Protein AF-A0A8T6RYK8-F1 (afdb_monomer)

Mean predicted aligned error: 10.18 Å

Structure (mmCIF, N/CA/C/O backbone):
data_AF-A0A8T6RYK8-F1
#
_entry.id   AF-A0A8T6RYK8-F1
#
loop_
_atom_site.group_PDB
_atom_site.id
_atom_site.type_symbol
_atom_site.label_atom_id
_atom_site.label_alt_id
_atom_site.label_comp_id
_atom_site.label_asym_id
_atom_site.label_entity_id
_atom_site.label_seq_id
_atom_site.pdbx_PDB_ins_code
_atom_site.Cartn_x
_atom_site.Cartn_y
_atom_site.Cartn_z
_atom_site.occupancy
_atom_site.B_iso_or_equiv
_atom_site.auth_seq_id
_atom_site.auth_comp_id
_atom_site.auth_asym_id
_atom_site.auth_atom_id
_atom_site.pdbx_PDB_model_num
ATOM 1 N N . MET A 1 1 ? 9.261 -7.914 28.902 1.00 42.09 1 MET A N 1
ATOM 2 C CA . MET A 1 1 ? 8.776 -8.141 27.523 1.00 42.09 1 MET A CA 1
ATOM 3 C C . MET A 1 1 ? 7.656 -7.145 27.292 1.00 42.09 1 MET A C 1
ATOM 5 O O . MET A 1 1 ? 6.701 -7.188 28.050 1.00 42.09 1 MET A O 1
ATOM 9 N N . ALA A 1 2 ? 7.814 -6.196 26.368 1.00 48.88 2 ALA A N 1
ATOM 10 C CA . ALA A 1 2 ? 6.761 -5.222 26.077 1.00 48.88 2 ALA A CA 1
ATOM 11 C C . ALA A 1 2 ? 5.551 -5.937 25.449 1.00 48.88 2 ALA A C 1
ATOM 13 O O . ALA A 1 2 ? 5.736 -6.840 24.626 1.00 48.88 2 ALA A O 1
ATOM 14 N N . GLU A 1 3 ? 4.333 -5.576 25.854 1.00 54.28 3 GLU A N 1
ATOM 15 C CA . GLU A 1 3 ? 3.112 -6.080 25.218 1.00 54.28 3 GLU A CA 1
ATOM 16 C C . GLU A 1 3 ? 3.123 -5.735 23.723 1.00 54.28 3 GLU A C 1
ATOM 18 O O . GLU A 1 3 ? 3.346 -4.592 23.336 1.00 54.28 3 GLU A O 1
ATOM 23 N N . LYS A 1 4 ? 2.899 -6.738 22.866 1.00 81.69 4 LYS A N 1
ATOM 24 C CA . LYS A 1 4 ? 2.931 -6.576 21.402 1.00 81.69 4 LYS A CA 1
ATOM 25 C C . LYS A 1 4 ? 1.646 -5.961 20.827 1.00 81.69 4 LYS A C 1
ATOM 27 O O . LYS A 1 4 ? 1.630 -5.617 19.649 1.00 81.69 4 LYS A O 1
ATOM 32 N N . VAL A 1 5 ? 0.566 -5.875 21.612 1.00 83.81 5 VAL A N 1
ATOM 33 C CA . VAL A 1 5 ? -0.756 -5.391 21.176 1.00 83.81 5 VAL A CA 1
ATOM 34 C C . VAL A 1 5 ? -1.491 -4.747 22.352 1.00 83.81 5 VAL A C 1
ATOM 36 O O . VAL A 1 5 ? -1.651 -5.385 23.389 1.00 83.81 5 VAL A O 1
ATOM 39 N N . THR A 1 6 ? -2.012 -3.536 22.155 1.00 91.06 6 THR A N 1
ATOM 40 C CA . THR A 1 6 ? -2.903 -2.853 23.107 1.00 91.06 6 THR A CA 1
ATOM 41 C C . THR A 1 6 ? -4.3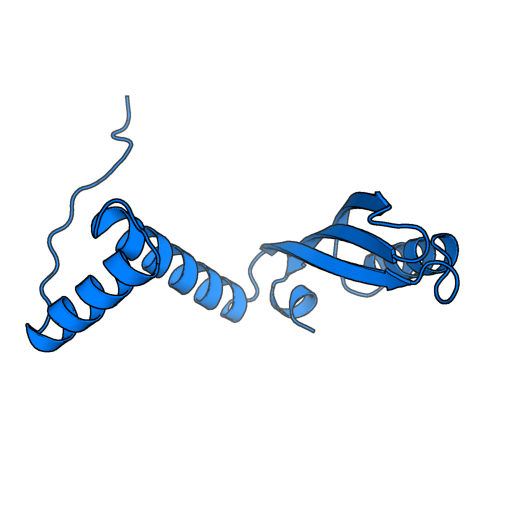61 -3.062 22.703 1.00 91.06 6 THR A C 1
ATOM 43 O O . THR A 1 6 ? -4.705 -2.926 21.528 1.00 91.06 6 THR A O 1
ATOM 46 N N . ARG A 1 7 ? -5.238 -3.390 23.662 1.00 90.50 7 ARG A N 1
ATOM 47 C CA . ARG A 1 7 ? -6.686 -3.509 23.424 1.00 90.50 7 ARG A CA 1
ATOM 48 C C . ARG A 1 7 ? -7.377 -2.173 23.663 1.00 90.50 7 ARG A C 1
ATOM 50 O O . ARG A 1 7 ? -7.196 -1.568 24.714 1.00 90.50 7 ARG A O 1
ATOM 57 N N . ILE A 1 8 ? -8.204 -1.76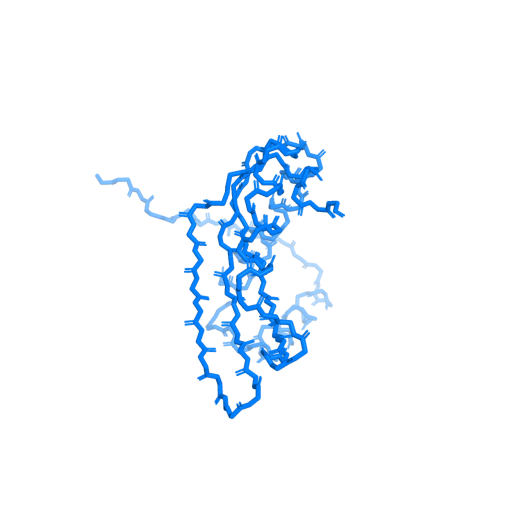7 22.706 1.00 91.25 8 ILE A N 1
ATOM 58 C CA . ILE A 1 8 ? -9.041 -0.569 22.787 1.00 91.25 8 ILE A CA 1
ATOM 59 C C . ILE A 1 8 ? -10.510 -0.948 22.579 1.00 91.25 8 ILE A C 1
ATOM 61 O O . ILE A 1 8 ? -10.808 -1.910 21.869 1.00 91.25 8 ILE A O 1
ATOM 65 N N . GLY A 1 9 ? -11.417 -0.204 23.210 1.00 92.50 9 GLY A N 1
ATOM 66 C CA . GLY A 1 9 ? -12.848 -0.243 22.913 1.00 92.50 9 GLY A CA 1
ATOM 67 C C . GLY A 1 9 ? -13.213 0.903 21.974 1.00 92.50 9 GLY A C 1
ATOM 68 O O . GLY A 1 9 ? -12.702 2.008 22.138 1.00 92.50 9 GLY A O 1
ATOM 69 N N . VAL A 1 10 ? -14.083 0.641 21.003 1.00 92.31 10 VAL A N 1
ATOM 70 C CA . VAL A 1 10 ? -14.580 1.633 20.040 1.00 92.31 10 VAL A CA 1
ATOM 71 C C . VAL A 1 10 ? -16.096 1.535 19.964 1.00 92.31 10 VAL A C 1
ATOM 73 O O . VAL A 1 10 ? -16.645 0.433 19.945 1.00 92.31 10 VAL A O 1
ATOM 76 N N . SER A 1 11 ? -16.750 2.691 19.925 1.00 94.50 11 SER A N 1
ATOM 77 C CA . SER A 1 11 ? -18.193 2.815 19.722 1.00 94.50 11 SER A CA 1
ATOM 78 C C . SER A 1 11 ? -18.455 3.228 18.279 1.00 94.50 11 SER A C 1
ATOM 80 O O . SER A 1 11 ? -17.771 4.115 17.773 1.00 94.50 11 SER A O 1
ATOM 82 N N . LEU A 1 12 ? -19.431 2.590 17.636 1.00 94.31 12 LEU A N 1
ATOM 83 C CA . LEU A 1 12 ? -19.844 2.854 16.256 1.00 94.31 12 LEU A CA 1
ATOM 84 C C . LEU A 1 12 ? -21.369 2.829 16.178 1.00 94.31 12 LEU A C 1
ATOM 86 O O . LEU A 1 12 ? -22.018 2.082 16.918 1.00 94.31 12 LEU A O 1
ATOM 90 N N . GLU A 1 13 ? -21.936 3.615 15.269 1.00 98.19 13 GLU A N 1
ATOM 91 C CA . GLU A 1 13 ? -23.345 3.525 14.911 1.00 98.19 13 GLU A CA 1
ATOM 92 C C . GLU A 1 13 ? -23.665 2.105 14.406 1.00 98.19 13 GLU A C 1
ATOM 94 O O . GLU A 1 13 ? -22.858 1.524 13.673 1.00 98.19 13 GLU A O 1
ATOM 99 N N . PRO A 1 14 ? -24.833 1.525 14.749 1.00 97.81 14 PRO A N 1
ATOM 100 C CA . PRO A 1 14 ? -25.168 0.156 14.352 1.00 97.81 14 PRO A CA 1
ATOM 101 C C . PRO A 1 14 ? -25.073 -0.078 12.840 1.00 97.81 14 PRO A C 1
ATOM 103 O O . PRO A 1 14 ? -24.467 -1.052 12.402 1.00 97.81 14 PRO A O 1
ATOM 106 N N . GLU A 1 15 ? -25.584 0.858 12.040 1.00 97.94 15 GLU A N 1
ATOM 107 C CA . GLU A 1 15 ? -25.559 0.771 10.575 1.00 97.94 15 GLU A CA 1
ATOM 108 C C . GLU A 1 15 ? -24.128 0.792 10.013 1.00 97.94 15 GLU A C 1
ATOM 110 O O . GLU A 1 15 ? -23.819 0.101 9.038 1.00 97.94 15 GLU A O 1
ATOM 115 N N . LEU A 1 16 ? -23.233 1.550 10.656 1.00 96.88 16 LEU A N 1
ATOM 116 C CA . LEU A 1 16 ? -21.823 1.620 10.288 1.00 96.88 16 LEU A CA 1
ATOM 117 C C . LEU A 1 16 ? -21.096 0.321 10.640 1.00 96.88 16 LEU A C 1
ATOM 119 O O . LEU A 1 16 ? -20.318 -0.184 9.831 1.00 96.88 16 LEU A O 1
ATOM 123 N N . LEU A 1 17 ? -21.374 -0.246 11.818 1.00 97.19 17 LEU A N 1
ATOM 124 C CA . LEU A 1 17 ? -20.824 -1.538 12.218 1.00 97.19 17 LEU A CA 1
ATOM 125 C C . LEU A 1 17 ? -21.259 -2.646 11.251 1.00 97.19 17 LEU A C 1
ATOM 127 O O . LEU A 1 17 ? -20.428 -3.449 10.836 1.00 97.19 17 LEU A O 1
ATOM 131 N N . GLU A 1 18 ? -22.523 -2.655 10.832 1.00 97.69 18 GLU A N 1
ATOM 132 C CA . GLU A 1 18 ? -23.013 -3.616 9.841 1.00 97.69 18 GLU A CA 1
ATOM 133 C C . GLU A 1 18 ? -22.344 -3.439 8.472 1.00 97.69 18 GLU A C 1
ATOM 135 O O . GLU A 1 18 ? -22.005 -4.420 7.807 1.00 97.69 18 GLU A O 1
ATOM 140 N N . ALA A 1 19 ? -22.149 -2.196 8.023 1.00 97.19 19 ALA A N 1
ATOM 141 C CA . ALA A 1 19 ? -21.432 -1.918 6.781 1.00 97.19 19 ALA A CA 1
ATOM 142 C C . ALA A 1 19 ? -19.975 -2.389 6.849 1.00 97.19 19 ALA A C 1
ATOM 144 O O . ALA A 1 19 ? -19.479 -2.994 5.895 1.00 97.19 19 ALA A O 1
ATOM 145 N N . PHE A 1 20 ? -19.323 -2.166 7.989 1.00 96.38 20 PHE A N 1
ATOM 146 C CA . PHE A 1 20 ? -17.969 -2.632 8.243 1.00 96.38 20 PHE A CA 1
ATOM 147 C C . PHE A 1 20 ? -17.891 -4.162 8.260 1.00 96.38 20 PHE A C 1
ATOM 149 O O . PHE A 1 20 ? -17.026 -4.725 7.597 1.00 96.38 20 PHE A O 1
ATOM 156 N N . ASP A 1 21 ? -18.828 -4.849 8.915 1.00 96.38 21 ASP A N 1
ATOM 157 C CA . ASP A 1 21 ? -18.889 -6.316 8.936 1.00 96.38 21 ASP A CA 1
ATOM 158 C C . ASP A 1 21 ? -19.028 -6.908 7.528 1.00 96.38 21 ASP A C 1
ATOM 160 O O . ASP A 1 21 ? -18.280 -7.812 7.154 1.00 96.38 21 ASP A O 1
ATOM 164 N N . ARG A 1 22 ? -19.896 -6.327 6.688 1.00 97.44 22 ARG A N 1
ATOM 165 C CA . ARG A 1 22 ? -20.014 -6.733 5.276 1.00 97.44 22 ARG A CA 1
ATOM 166 C C . ARG A 1 22 ? -18.703 -6.560 4.510 1.00 97.44 22 ARG A C 1
ATOM 168 O O . ARG A 1 22 ? -18.392 -7.360 3.629 1.00 97.44 22 ARG A O 1
ATOM 175 N N . GLN A 1 23 ? -17.939 -5.508 4.804 1.00 95.94 23 GLN A N 1
ATOM 176 C CA . GLN A 1 23 ? -16.631 -5.294 4.190 1.00 95.94 23 GLN A CA 1
ATOM 177 C C . GLN A 1 23 ? -15.597 -6.312 4.683 1.00 95.94 23 GLN A C 1
ATOM 179 O O . GLN A 1 23 ? -14.854 -6.842 3.858 1.00 95.94 23 GLN A O 1
ATOM 184 N N . VAL A 1 24 ? -15.570 -6.598 5.989 1.00 96.50 24 VAL A N 1
ATOM 185 C CA . VAL A 1 24 ? -14.696 -7.608 6.611 1.00 96.50 24 VAL A CA 1
ATOM 186 C C . VAL A 1 24 ? -14.876 -8.957 5.917 1.00 96.50 24 VAL A C 1
ATOM 188 O O . VAL A 1 24 ? -13.889 -9.544 5.469 1.00 96.50 24 VAL A O 1
ATOM 191 N N . ASP A 1 25 ? -16.126 -9.389 5.741 1.00 95.56 25 ASP A N 1
ATOM 192 C CA . ASP A 1 25 ? -16.455 -10.663 5.099 1.00 95.56 25 ASP A CA 1
ATOM 193 C C . ASP A 1 25 ? -16.098 -10.667 3.608 1.00 95.56 25 ASP A C 1
ATOM 195 O O . ASP A 1 25 ? -15.476 -11.607 3.115 1.00 95.56 25 ASP A O 1
ATOM 199 N N . ARG A 1 26 ? -16.447 -9.598 2.879 1.00 95.81 26 ARG A N 1
ATOM 200 C CA . ARG A 1 26 ? -16.194 -9.494 1.433 1.00 95.81 26 ARG A CA 1
ATOM 201 C C . ARG A 1 26 ? -14.704 -9.516 1.089 1.00 95.81 26 ARG A C 1
ATOM 203 O O . ARG A 1 26 ? -14.336 -10.071 0.059 1.00 95.81 26 ARG A O 1
ATOM 210 N N . VAL A 1 27 ? -13.867 -8.881 1.909 1.00 92.88 27 VAL A N 1
ATOM 211 C CA . VAL A 1 27 ? -12.406 -8.832 1.711 1.00 92.88 27 VAL A CA 1
ATOM 212 C C . VAL A 1 27 ? -11.724 -10.097 2.253 1.00 92.88 27 VAL A C 1
ATOM 214 O O . VAL A 1 27 ? -10.617 -10.421 1.833 1.00 92.88 27 VAL A O 1
ATOM 217 N N . GLY A 1 28 ? -12.392 -10.856 3.130 1.00 93.44 28 GLY A N 1
ATOM 218 C CA . GLY A 1 28 ? -11.881 -12.118 3.668 1.00 93.44 28 GLY A CA 1
ATOM 219 C C . GLY A 1 28 ? -10.949 -11.952 4.871 1.00 93.44 28 GLY A C 1
ATOM 220 O O . GLY A 1 28 ? -10.073 -12.789 5.097 1.00 93.44 28 GLY A O 1
ATOM 221 N N . TYR A 1 29 ? -11.119 -10.882 5.650 1.00 94.56 29 TYR A N 1
ATOM 222 C CA . TYR A 1 29 ? -10.366 -10.682 6.889 1.00 94.56 29 TYR A CA 1
ATOM 223 C C . TYR A 1 29 ? -10.730 -11.733 7.944 1.00 94.56 29 TYR A C 1
ATOM 225 O O . TYR A 1 29 ? -11.882 -12.145 8.063 1.00 94.56 29 TYR A O 1
ATOM 233 N N . LYS A 1 30 ? -9.768 -12.131 8.788 1.00 93.00 30 LYS A N 1
ATOM 234 C CA . LYS A 1 30 ? -10.014 -13.138 9.839 1.00 93.00 30 LYS A CA 1
ATOM 235 C C . LYS A 1 30 ? -10.712 -12.553 11.064 1.00 93.00 30 LYS A C 1
ATOM 237 O O . LYS A 1 30 ? -11.235 -13.296 11.892 1.00 93.00 30 LYS A O 1
ATOM 242 N N . SER A 1 31 ? -10.656 -11.232 11.242 1.00 93.69 31 SER A N 1
ATOM 243 C CA . SER A 1 31 ? -11.307 -10.537 12.354 1.00 93.69 31 SER A CA 1
ATOM 244 C C . SER A 1 31 ? -11.511 -9.047 12.076 1.00 93.69 31 SER A C 1
ATOM 246 O O . SER A 1 31 ? -10.724 -8.426 11.363 1.00 93.69 31 SER A O 1
ATOM 248 N N . ARG A 1 32 ? -12.487 -8.438 12.763 1.00 94.69 32 ARG A N 1
ATOM 249 C CA . ARG A 1 32 ? -12.679 -6.975 12.796 1.00 94.69 32 ARG A CA 1
ATOM 250 C C . ARG A 1 32 ? -11.418 -6.225 13.222 1.00 94.69 32 ARG A C 1
ATOM 252 O O . ARG A 1 32 ? -11.131 -5.162 12.694 1.00 94.69 32 ARG A O 1
ATOM 259 N N . SER A 1 33 ? -10.659 -6.770 14.176 1.00 93.88 33 SER A N 1
ATOM 260 C CA . SER A 1 33 ? -9.422 -6.146 14.661 1.00 93.88 33 SER A CA 1
ATOM 261 C C . SER A 1 33 ? -8.306 -6.137 13.616 1.00 93.88 33 SER A C 1
ATOM 263 O O . SER A 1 33 ? -7.445 -5.267 13.669 1.00 93.88 33 SER A O 1
ATOM 265 N N . GLU A 1 34 ? -8.291 -7.099 12.692 1.00 92.56 34 GLU A N 1
ATOM 266 C CA . GLU A 1 34 ? -7.367 -7.103 11.555 1.00 92.56 34 GLU A CA 1
ATOM 267 C C . GLU A 1 34 ? -7.755 -6.017 10.555 1.00 92.56 34 GLU A C 1
ATOM 269 O O . GLU A 1 34 ? -6.957 -5.114 10.325 1.00 92.56 34 GLU A O 1
ATOM 274 N N . ALA A 1 35 ? -9.013 -6.017 10.111 1.00 94.25 35 ALA A N 1
ATOM 275 C CA . ALA A 1 35 ? -9.537 -5.004 9.201 1.00 94.25 35 ALA A CA 1
ATOM 276 C C . ALA A 1 35 ? -9.392 -3.574 9.753 1.00 94.25 35 ALA A C 1
ATOM 278 O O . ALA A 1 35 ? -8.964 -2.672 9.041 1.00 94.25 35 ALA A O 1
ATOM 279 N N . LEU A 1 36 ? -9.700 -3.359 11.038 1.00 93.88 36 LEU A N 1
ATOM 280 C CA . LEU A 1 36 ? -9.577 -2.045 11.675 1.00 93.88 36 LEU A CA 1
ATOM 281 C C . LEU A 1 36 ? -8.116 -1.604 11.769 1.00 93.88 36 LEU A C 1
ATOM 283 O O . LEU A 1 36 ? -7.811 -0.429 11.606 1.00 93.88 36 LEU A O 1
ATOM 287 N N . ARG A 1 37 ? -7.200 -2.535 12.043 1.00 91.69 37 ARG A N 1
ATOM 288 C CA . ARG A 1 37 ? -5.771 -2.233 12.117 1.00 91.69 37 ARG A CA 1
ATOM 289 C C . ARG A 1 37 ? -5.213 -1.836 10.756 1.00 91.69 37 ARG A C 1
ATOM 291 O O . ARG A 1 37 ? -4.391 -0.926 10.717 1.00 91.69 37 ARG A O 1
ATOM 298 N N . ASP A 1 38 ? -5.648 -2.486 9.684 1.00 92.00 38 ASP A N 1
ATOM 299 C CA . ASP A 1 38 ? -5.231 -2.116 8.331 1.00 92.00 38 ASP A CA 1
ATOM 300 C C . ASP A 1 38 ? -5.839 -0.771 7.931 1.00 92.00 38 ASP A C 1
ATOM 302 O O . ASP A 1 38 ? -5.097 0.121 7.542 1.00 92.00 38 ASP A O 1
ATOM 306 N N . LEU A 1 39 ? -7.117 -0.528 8.235 1.00 92.69 39 LEU A N 1
ATOM 307 C CA . LEU A 1 39 ? -7.747 0.780 8.031 1.00 92.69 39 LEU A CA 1
ATOM 308 C C . LEU A 1 39 ? -7.036 1.919 8.791 1.00 92.69 39 LEU A C 1
ATOM 310 O O . LEU A 1 39 ? -6.844 3.007 8.252 1.00 92.69 39 LEU A O 1
ATOM 314 N N . VAL A 1 40 ? -6.607 1.678 10.036 1.00 91.25 40 VAL A N 1
ATOM 315 C CA . VAL A 1 40 ? -5.809 2.647 10.809 1.00 91.25 40 VAL A CA 1
ATOM 316 C C . VAL A 1 40 ? -4.438 2.867 10.169 1.00 91.25 40 VAL A C 1
ATOM 318 O O . VAL A 1 40 ? -3.990 4.008 10.089 1.00 91.25 40 VAL A O 1
ATOM 321 N N . ARG A 1 41 ? -3.758 1.809 9.708 1.00 89.38 41 ARG A N 1
ATOM 322 C CA . ARG A 1 41 ? -2.465 1.942 9.014 1.00 89.38 41 ARG A CA 1
ATOM 323 C C . ARG A 1 41 ? -2.608 2.741 7.729 1.00 89.38 41 ARG A C 1
ATOM 325 O O . ARG A 1 41 ? -1.83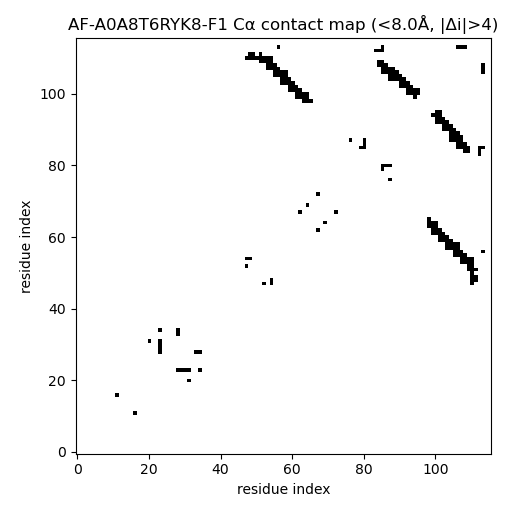8 3.676 7.543 1.00 89.38 41 ARG A O 1
ATOM 332 N N . ASP A 1 42 ? -3.602 2.421 6.911 1.00 88.44 42 ASP A N 1
ATOM 333 C CA . ASP A 1 42 ? -3.879 3.111 5.653 1.00 88.44 42 ASP A CA 1
ATOM 334 C C . ASP A 1 42 ? -4.141 4.598 5.908 1.00 88.44 42 ASP A C 1
ATOM 336 O O . ASP A 1 42 ? -3.527 5.459 5.278 1.00 88.44 42 ASP A O 1
ATOM 340 N N . SER A 1 43 ? -4.963 4.920 6.913 1.00 86.06 43 SER A N 1
ATOM 341 C CA . SER A 1 43 ? -5.208 6.308 7.315 1.00 86.06 43 SER A CA 1
ATOM 342 C C . SER A 1 43 ? -3.932 7.024 7.769 1.00 86.06 43 SER A C 1
ATOM 344 O O . SER A 1 43 ? -3.744 8.188 7.427 1.00 86.06 43 SER A O 1
ATOM 346 N N . LEU A 1 44 ? -3.055 6.364 8.532 1.00 83.31 44 LEU A N 1
ATOM 347 C CA . LEU A 1 44 ? -1.797 6.965 8.984 1.00 83.31 44 LEU A CA 1
ATOM 348 C C . LEU A 1 44 ? -0.809 7.165 7.831 1.00 83.31 44 LEU A C 1
ATOM 350 O O . LEU A 1 44 ? -0.096 8.164 7.821 1.00 83.31 44 LEU A O 1
ATOM 354 N N . VAL A 1 45 ? -0.766 6.249 6.860 1.00 80.25 45 VAL A N 1
ATOM 355 C CA . VAL A 1 45 ? 0.048 6.406 5.647 1.00 80.25 45 VAL A CA 1
ATOM 356 C C . VAL A 1 45 ? -0.418 7.623 4.854 1.00 80.25 45 VAL A C 1
ATOM 358 O O . VAL A 1 45 ? 0.417 8.433 4.465 1.00 80.25 45 VAL A O 1
ATOM 361 N N . VAL A 1 46 ? -1.730 7.803 4.674 1.00 78.06 46 VAL A N 1
ATOM 362 C CA . VAL A 1 46 ? -2.290 8.986 3.996 1.00 78.06 46 VAL A CA 1
ATOM 363 C C . VAL A 1 46 ?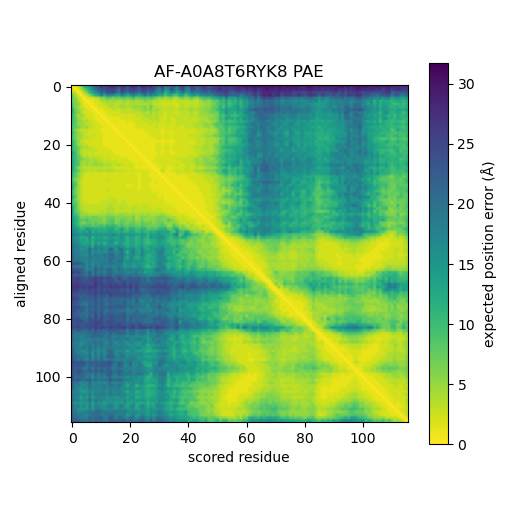 -1.889 10.282 4.706 1.00 78.06 46 VAL A C 1
ATOM 365 O O . VAL A 1 46 ? -1.504 11.244 4.046 1.00 78.06 46 VAL A O 1
ATOM 368 N N . GLU A 1 47 ? -1.932 10.323 6.038 1.00 75.31 47 GLU A N 1
ATOM 369 C CA . GLU A 1 47 ? -1.512 11.516 6.786 1.00 75.31 47 GLU A CA 1
ATOM 370 C C . GLU A 1 47 ? -0.003 11.777 6.677 1.00 75.31 47 GLU A C 1
ATOM 372 O O . GLU A 1 47 ? 0.401 12.919 6.465 1.00 75.31 47 GLU A O 1
ATOM 377 N N . ARG A 1 48 ? 0.838 10.735 6.734 1.00 70.00 48 ARG A N 1
ATOM 378 C CA . ARG A 1 48 ? 2.289 10.874 6.504 1.00 70.00 48 ARG A CA 1
ATOM 379 C C . ARG A 1 48 ? 2.609 11.384 5.107 1.00 70.00 48 ARG A C 1
ATOM 381 O O . ARG A 1 48 ? 3.528 12.185 4.959 1.00 70.00 48 ARG A O 1
ATOM 388 N N . ARG A 1 49 ? 1.830 10.961 4.106 1.00 69.44 49 ARG A N 1
ATOM 389 C CA . ARG A 1 49 ? 1.952 11.482 2.743 1.00 69.44 49 ARG A CA 1
ATOM 390 C C . ARG A 1 49 ? 1.671 12.979 2.681 1.00 69.44 49 ARG A C 1
ATOM 392 O O . ARG A 1 49 ? 2.483 13.730 2.160 1.00 69.44 49 ARG A O 1
ATOM 399 N N . LYS A 1 50 ? 0.583 13.439 3.309 1.00 72.69 50 LYS A N 1
ATOM 400 C CA . LYS A 1 50 ? 0.255 14.876 3.401 1.00 72.69 50 LYS A CA 1
ATOM 401 C C . LYS A 1 50 ? 1.303 15.700 4.153 1.00 72.69 50 LYS A C 1
ATOM 403 O O . LYS A 1 50 ? 1.432 16.891 3.892 1.00 72.69 50 LYS A O 1
ATOM 408 N N . ALA A 1 51 ? 1.995 15.093 5.113 1.00 76.12 51 ALA A N 1
ATOM 409 C CA . ALA A 1 51 ? 3.041 15.739 5.901 1.00 76.12 51 ALA A CA 1
ATOM 410 C C . ALA A 1 51 ? 4.421 15.737 5.215 1.00 76.12 51 ALA A C 1
ATOM 412 O O . ALA A 1 51 ? 5.382 16.223 5.811 1.00 76.12 51 ALA A O 1
ATOM 413 N N . ASP A 1 52 ? 4.518 15.195 3.995 1.00 80.38 52 ASP A N 1
ATOM 414 C CA . ASP A 1 52 ? 5.763 15.036 3.239 1.00 80.38 52 ASP A CA 1
ATOM 415 C C . ASP A 1 52 ? 6.872 14.332 4.050 1.00 80.38 52 ASP A C 1
ATOM 417 O O . ASP A 1 52 ? 8.054 14.696 4.053 1.00 80.38 52 ASP A O 1
ATOM 421 N N . GLU A 1 53 ? 6.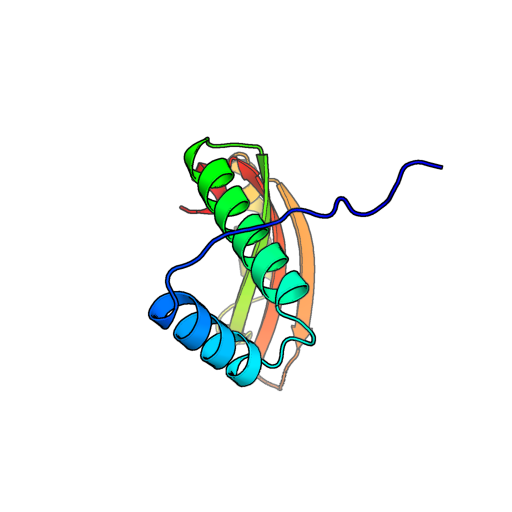481 13.323 4.831 1.00 81.88 53 GLU A N 1
ATOM 422 C CA . GLU A 1 53 ? 7.428 12.504 5.586 1.00 81.88 53 GLU A CA 1
ATOM 423 C C . GLU A 1 53 ? 8.207 11.555 4.662 1.00 81.88 53 GLU A C 1
ATOM 425 O O . GLU A 1 53 ? 7.803 11.265 3.536 1.00 81.88 53 GLU A O 1
ATOM 430 N N . GLU A 1 54 ? 9.340 11.050 5.153 1.00 84.00 54 GLU A N 1
ATOM 431 C CA . GLU A 1 54 ? 10.090 10.009 4.452 1.00 84.00 54 GL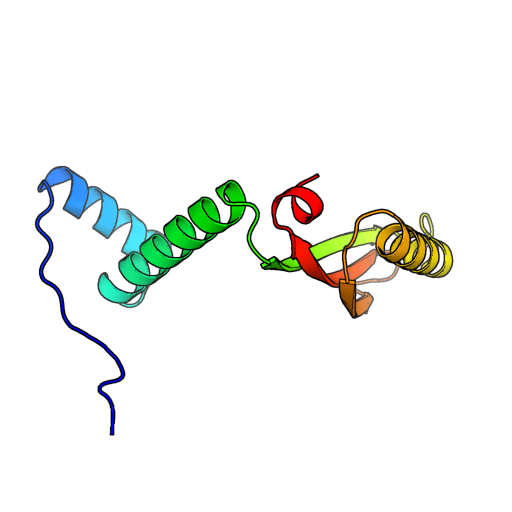U A CA 1
ATOM 432 C C . GLU A 1 54 ? 9.315 8.681 4.490 1.00 84.00 54 GLU A C 1
ATOM 434 O O . GLU A 1 54 ? 8.928 8.189 5.556 1.00 84.00 54 GLU A O 1
ATOM 439 N N . VAL A 1 55 ? 9.098 8.091 3.318 1.00 86.94 55 VAL A N 1
ATOM 440 C CA . VAL A 1 55 ? 8.320 6.866 3.119 1.00 86.94 55 VAL A CA 1
ATOM 441 C C . VAL A 1 55 ? 9.065 5.886 2.210 1.00 86.94 55 VAL A C 1
ATOM 443 O O . VAL A 1 55 ? 10.002 6.247 1.499 1.00 86.94 55 VAL A O 1
ATOM 446 N N . ILE A 1 56 ? 8.645 4.619 2.251 1.00 89.06 56 ILE A N 1
ATOM 447 C CA . ILE A 1 56 ? 9.074 3.576 1.313 1.00 89.06 56 ILE A CA 1
ATOM 448 C C . ILE A 1 56 ? 7.843 3.129 0.526 1.00 89.06 56 ILE A C 1
ATOM 450 O O . ILE A 1 56 ? 6.802 2.841 1.122 1.00 89.06 56 ILE A O 1
ATOM 454 N N . GLY A 1 57 ? 7.975 3.066 -0.794 1.00 87.06 57 GLY A N 1
ATOM 455 C CA . GLY A 1 57 ? 6.946 2.636 -1.730 1.00 87.06 57 GLY A CA 1
ATOM 456 C C . GLY A 1 57 ? 7.454 1.568 -2.693 1.00 87.06 57 GLY A C 1
ATOM 457 O O . GLY A 1 57 ? 8.636 1.222 -2.719 1.00 87.06 57 GLY A O 1
ATOM 458 N N . SER A 1 58 ? 6.537 1.041 -3.498 1.00 89.75 58 SER A N 1
ATOM 459 C CA . SER A 1 58 ? 6.874 0.176 -4.623 1.00 89.75 58 SER A CA 1
ATOM 460 C C . SER A 1 58 ? 6.120 0.626 -5.864 1.00 89.75 58 SER A C 1
ATOM 462 O O . SER A 1 58 ? 4.889 0.680 -5.836 1.00 89.75 58 SER A O 1
ATOM 464 N N . LEU A 1 59 ? 6.843 0.878 -6.949 1.00 87.56 59 LEU A N 1
ATOM 465 C CA . LEU A 1 59 ? 6.281 1.072 -8.277 1.00 87.56 59 LEU A CA 1
ATOM 466 C C . LEU A 1 59 ? 6.288 -0.277 -8.997 1.00 87.56 59 LEU A C 1
ATOM 468 O O . LEU A 1 59 ? 7.326 -0.923 -9.103 1.00 87.56 59 LEU A O 1
ATOM 472 N N . THR A 1 60 ? 5.122 -0.732 -9.448 1.00 88.56 60 THR A N 1
ATOM 473 C CA . THR A 1 60 ? 4.994 -1.980 -10.211 1.00 88.56 60 THR A CA 1
ATOM 474 C C . THR A 1 60 ? 4.608 -1.655 -11.643 1.00 88.56 60 THR A C 1
ATOM 476 O O . THR A 1 60 ? 3.580 -1.017 -11.862 1.00 88.56 60 THR A O 1
ATOM 479 N N . VAL A 1 61 ? 5.416 -2.097 -12.604 1.00 88.50 61 VAL A N 1
ATOM 480 C CA . VAL A 1 61 ? 5.225 -1.828 -14.033 1.00 88.50 61 VAL A CA 1
ATOM 481 C C . VAL A 1 61 ? 5.198 -3.147 -14.788 1.00 88.50 61 VAL A C 1
ATOM 483 O O . VAL A 1 61 ? 6.069 -3.991 -14.606 1.00 88.50 61 VAL A O 1
ATOM 486 N N . LEU A 1 62 ? 4.186 -3.323 -15.633 1.00 89.38 62 LEU A N 1
ATOM 487 C CA . LEU A 1 62 ? 4.107 -4.405 -16.609 1.00 89.38 62 LEU A CA 1
ATOM 488 C C . LEU A 1 62 ? 4.299 -3.782 -17.991 1.00 89.38 62 LEU A C 1
ATOM 490 O O . LEU A 1 62 ? 3.562 -2.855 -18.331 1.00 89.38 62 LEU A O 1
ATOM 494 N N . TYR A 1 63 ? 5.275 -4.258 -18.756 1.00 85.62 63 TYR A N 1
ATOM 495 C CA . TYR A 1 63 ? 5.584 -3.711 -20.075 1.00 85.62 63 TYR A CA 1
ATOM 496 C C . TYR A 1 63 ? 6.028 -4.794 -21.061 1.00 85.62 63 TYR A C 1
ATOM 498 O O . TYR A 1 63 ? 6.510 -5.852 -20.655 1.00 85.62 63 TYR A O 1
ATOM 506 N N . ASP A 1 64 ? 5.865 -4.504 -22.351 1.00 88.06 64 ASP A N 1
ATOM 507 C CA . ASP A 1 64 ? 6.388 -5.312 -23.452 1.00 88.06 64 ASP A CA 1
ATOM 508 C C . ASP A 1 64 ? 7.875 -4.982 -23.666 1.00 88.06 64 ASP A C 1
ATOM 510 O O . ASP A 1 64 ? 8.237 -3.823 -23.898 1.00 88.06 64 ASP A O 1
ATOM 514 N N . HIS A 1 65 ? 8.748 -5.983 -23.543 1.00 82.25 65 HIS A N 1
ATOM 515 C CA . HIS A 1 65 ? 10.194 -5.777 -23.590 1.00 82.25 65 HIS A CA 1
ATOM 516 C C . HIS A 1 65 ? 10.779 -5.677 -25.003 1.00 82.25 65 HIS A C 1
ATOM 518 O O . HIS A 1 65 ? 11.947 -5.296 -25.143 1.00 82.25 65 HIS A O 1
ATOM 524 N N . ASP A 1 66 ? 9.993 -5.989 -26.036 1.00 82.06 66 ASP A N 1
ATOM 525 C CA . ASP A 1 66 ? 10.359 -5.722 -27.426 1.00 82.06 66 ASP A CA 1
ATOM 526 C C . ASP A 1 66 ? 10.125 -4.242 -27.779 1.00 82.06 66 ASP A C 1
ATOM 528 O O . ASP A 1 66 ? 10.882 -3.665 -28.569 1.00 82.06 66 ASP A O 1
ATOM 532 N N . GLU A 1 67 ? 9.122 -3.601 -27.163 1.00 77.94 67 GLU A N 1
ATOM 533 C CA . GLU A 1 67 ? 8.836 -2.168 -27.332 1.00 77.94 67 GLU A CA 1
ATOM 534 C C . GLU A 1 67 ? 9.693 -1.274 -26.424 1.00 77.94 67 GLU A C 1
ATOM 536 O O . GLU A 1 67 ? 10.165 -0.219 -26.860 1.00 77.94 67 GLU A O 1
ATOM 541 N N . VAL A 1 68 ? 9.919 -1.689 -25.174 1.00 71.88 68 VAL A N 1
ATOM 542 C CA . VAL A 1 68 ? 10.737 -0.962 -24.194 1.00 71.88 68 VAL A CA 1
ATOM 543 C C . VAL A 1 68 ? 11.901 -1.843 -23.774 1.00 71.88 68 VAL A C 1
ATOM 545 O O . VAL A 1 68 ? 11.740 -2.813 -23.035 1.00 71.88 68 VAL A O 1
ATOM 548 N N . LYS A 1 69 ? 13.110 -1.492 -24.214 1.00 71.06 69 LYS A N 1
ATOM 549 C CA . LYS A 1 69 ? 14.293 -2.265 -23.837 1.00 71.06 69 LYS A CA 1
ATOM 550 C C . LYS A 1 69 ? 14.596 -2.069 -22.355 1.00 71.06 69 LYS A C 1
ATOM 552 O O . LYS A 1 69 ? 14.604 -0.946 -21.857 1.00 71.06 69 LYS A O 1
ATOM 557 N N . GLY A 1 70 ? 14.956 -3.151 -21.665 1.00 64.94 70 GLY A N 1
ATOM 558 C CA . GLY A 1 70 ? 15.324 -3.098 -20.242 1.00 64.94 70 GLY A CA 1
ATOM 559 C C . GLY A 1 70 ? 16.496 -2.150 -19.926 1.00 64.94 70 GLY A C 1
ATOM 560 O O . GLY A 1 70 ? 16.581 -1.619 -18.820 1.00 64.94 70 GLY A O 1
ATOM 561 N N . GLU A 1 71 ? 17.375 -1.881 -20.900 1.00 63.66 71 GLU A N 1
ATOM 562 C CA . GLU A 1 71 ? 18.449 -0.881 -20.777 1.00 63.66 71 GLU A CA 1
ATOM 563 C C . GLU A 1 71 ? 17.902 0.552 -20.677 1.00 63.66 71 GLU A C 1
ATOM 565 O O . GLU A 1 71 ? 18.372 1.319 -19.838 1.00 63.66 71 GLU A O 1
ATOM 570 N N . ASP A 1 72 ? 16.874 0.892 -21.462 1.00 70.31 72 ASP A N 1
ATOM 571 C CA . ASP A 1 72 ? 16.222 2.207 -21.422 1.00 70.31 72 ASP A CA 1
ATOM 572 C C . ASP A 1 72 ? 15.479 2.394 -20.093 1.00 70.31 72 ASP A C 1
ATOM 574 O O . ASP A 1 72 ? 15.508 3.467 -19.491 1.00 70.31 72 ASP A O 1
ATOM 578 N N . PHE A 1 73 ? 14.883 1.317 -19.578 1.00 72.06 73 PHE A N 1
ATOM 579 C CA . PHE A 1 73 ? 14.172 1.326 -18.304 1.00 72.06 73 PHE A CA 1
ATOM 580 C C . PHE A 1 73 ? 15.121 1.473 -17.101 1.00 72.06 73 PHE A C 1
ATOM 582 O O . PHE A 1 73 ? 14.843 2.223 -16.166 1.00 72.06 73 PHE A O 1
ATOM 589 N N . THR A 1 74 ? 16.291 0.831 -17.158 1.00 76.00 74 THR A N 1
ATOM 590 C CA . THR A 1 74 ? 17.364 1.013 -16.164 1.00 76.00 74 THR A CA 1
ATOM 591 C C . THR A 1 74 ? 17.938 2.433 -16.221 1.00 76.00 74 THR A C 1
ATOM 593 O O . THR A 1 74 ? 18.243 3.024 -15.186 1.00 76.00 74 THR A O 1
ATOM 596 N N . HIS A 1 75 ? 18.061 3.008 -17.420 1.00 77.81 75 HIS A N 1
ATOM 597 C CA . HIS A 1 75 ? 18.515 4.386 -17.597 1.00 77.81 75 HIS A CA 1
ATOM 598 C C . HIS A 1 75 ? 17.533 5.386 -16.976 1.00 77.81 75 HIS A C 1
ATOM 600 O O . HIS A 1 75 ? 17.948 6.243 -16.199 1.00 77.81 75 HIS A O 1
ATOM 606 N N . LEU A 1 76 ? 16.234 5.225 -17.246 1.00 75.69 76 LEU A N 1
ATOM 607 C CA . LEU A 1 76 ? 15.162 6.026 -16.646 1.00 75.69 76 LEU A CA 1
ATOM 608 C C . LEU A 1 76 ? 15.170 5.945 -15.114 1.00 75.69 76 LEU A C 1
ATOM 610 O O . LEU A 1 76 ? 15.022 6.961 -14.441 1.00 75.69 76 LEU A O 1
ATOM 614 N N . GLN A 1 77 ? 15.396 4.752 -14.555 1.00 76.00 77 GLN A N 1
ATOM 615 C CA . GLN A 1 77 ? 15.542 4.566 -13.109 1.00 76.00 77 GLN A CA 1
ATOM 616 C C . GLN A 1 77 ? 16.727 5.375 -12.550 1.00 76.00 77 GLN A C 1
ATOM 618 O O . GLN A 1 77 ? 16.582 6.073 -11.546 1.00 76.00 77 GLN A O 1
ATOM 623 N N . HIS A 1 78 ? 17.884 5.345 -13.214 1.00 77.06 78 HIS A N 1
ATOM 624 C CA . HIS A 1 78 ? 19.040 6.141 -12.796 1.00 77.06 78 HIS A CA 1
ATOM 625 C C . HIS A 1 78 ? 18.819 7.653 -12.934 1.00 77.06 78 HIS A C 1
ATOM 627 O O . HIS A 1 78 ? 19.242 8.408 -12.059 1.00 77.06 78 HIS A O 1
ATOM 633 N N . GLU A 1 79 ? 18.151 8.114 -13.992 1.00 75.88 79 GLU A N 1
ATOM 634 C CA . GLU A 1 79 ? 17.800 9.531 -14.142 1.00 75.88 79 GLU A CA 1
ATOM 635 C C . GLU A 1 79 ? 16.845 9.995 -13.037 1.00 75.88 79 GLU A C 1
ATOM 637 O O . GLU A 1 79 ? 17.088 11.033 -12.417 1.00 75.88 79 GLU A O 1
ATOM 642 N N . ALA A 1 80 ? 15.821 9.196 -12.721 1.00 70.75 80 ALA A N 1
ATOM 643 C CA . ALA A 1 80 ? 14.878 9.485 -11.642 1.00 70.75 80 ALA A CA 1
ATOM 644 C C . ALA A 1 80 ? 15.576 9.593 -10.273 1.00 70.75 80 ALA A C 1
ATOM 646 O O . ALA A 1 80 ? 15.284 10.512 -9.508 1.00 70.75 80 ALA A O 1
ATOM 647 N N . GLN A 1 81 ? 16.565 8.731 -9.991 1.00 69.75 81 GLN A N 1
ATOM 648 C CA . GLN A 1 81 ? 17.368 8.826 -8.761 1.00 69.75 81 GLN A CA 1
ATOM 649 C C . GLN A 1 81 ? 18.126 10.153 -8.627 1.00 69.75 81 GLN A C 1
ATOM 651 O O . GLN A 1 81 ? 18.374 10.618 -7.515 1.00 69.75 81 GLN A O 1
ATOM 656 N N . HIS A 1 82 ? 18.536 10.757 -9.742 1.00 70.06 82 HIS A N 1
ATOM 657 C CA . HIS A 1 82 ? 19.303 12.002 -9.734 1.00 70.06 82 HIS A CA 1
ATOM 658 C C . HIS A 1 82 ? 18.433 13.263 -9.718 1.00 70.06 82 HIS A C 1
ATOM 660 O O . HIS A 1 82 ? 18.923 14.314 -9.301 1.00 70.06 82 HIS A O 1
ATOM 666 N N . ALA A 1 83 ? 17.187 13.179 -10.186 1.00 66.50 83 ALA A N 1
ATOM 667 C CA . ALA A 1 83 ? 16.318 14.335 -10.387 1.00 66.50 83 ALA A CA 1
ATOM 668 C C . ALA A 1 83 ? 15.403 14.654 -9.190 1.00 66.50 83 ALA A C 1
ATOM 670 O O . ALA A 1 83 ? 15.174 15.829 -8.912 1.00 66.50 83 ALA A O 1
ATOM 671 N N . GLU A 1 84 ? 14.910 13.637 -8.479 1.00 65.25 84 GLU A N 1
ATOM 672 C CA . GLU A 1 84 ? 13.721 13.769 -7.614 1.00 65.25 84 GLU A CA 1
ATOM 673 C C . GLU A 1 84 ? 14.003 13.588 -6.102 1.00 65.25 84 GLU A C 1
ATOM 675 O O . GLU A 1 84 ? 13.077 13.508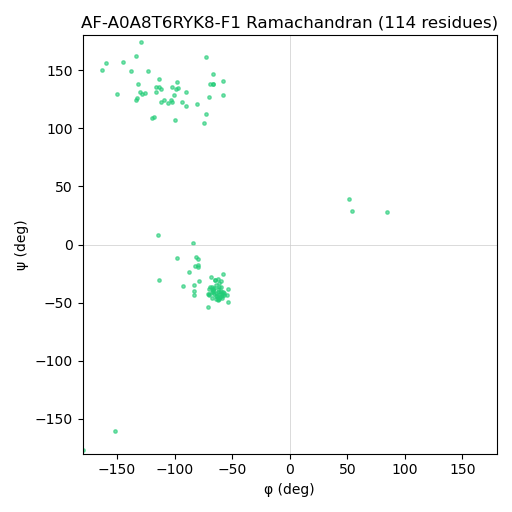 -5.301 1.00 65.25 84 GLU A O 1
ATOM 680 N N . ASP A 1 85 ? 15.270 13.496 -5.667 1.00 72.69 85 ASP A N 1
ATOM 681 C CA . ASP A 1 85 ? 15.616 13.100 -4.279 1.00 72.69 85 ASP A CA 1
ATOM 682 C C . ASP A 1 85 ? 14.965 11.745 -3.874 1.00 72.69 85 ASP A C 1
ATOM 684 O O . ASP A 1 85 ? 14.674 11.471 -2.703 1.00 72.69 85 ASP A O 1
ATOM 688 N N . ILE A 1 86 ? 14.745 10.869 -4.864 1.00 81.94 86 ILE A N 1
ATOM 689 C CA . ILE A 1 86 ? 14.190 9.521 -4.708 1.00 81.94 86 ILE A CA 1
ATOM 690 C C . ILE A 1 86 ? 15.324 8.498 -4.743 1.00 81.94 86 ILE A C 1
ATOM 692 O O . ILE A 1 86 ? 16.122 8.448 -5.674 1.00 81.94 86 ILE A O 1
ATOM 696 N N . ASP A 1 87 ? 15.365 7.614 -3.755 1.00 87.06 87 ASP A N 1
ATOM 697 C CA . ASP A 1 87 ? 16.315 6.512 -3.681 1.00 87.06 87 ASP A CA 1
ATOM 698 C C . ASP A 1 87 ? 15.668 5.196 -4.145 1.00 87.06 87 ASP A C 1
ATOM 700 O O . ASP A 1 87 ? 14.844 4.597 -3.445 1.00 87.06 87 ASP A O 1
ATOM 704 N N . ILE A 1 88 ? 16.048 4.723 -5.336 1.00 86.88 88 ILE A N 1
ATOM 705 C CA . ILE A 1 88 ? 15.719 3.370 -5.806 1.00 86.88 88 ILE A CA 1
ATOM 706 C C . ILE A 1 88 ? 16.596 2.358 -5.067 1.00 86.88 88 ILE A C 1
ATOM 708 O O . ILE A 1 88 ? 17.779 2.186 -5.354 1.00 86.88 88 ILE A O 1
ATOM 712 N N . THR A 1 89 ? 15.995 1.652 -4.111 1.00 87.62 89 THR A N 1
ATOM 713 C CA . THR A 1 89 ? 16.719 0.728 -3.229 1.00 87.62 89 THR A CA 1
ATOM 714 C C . THR A 1 89 ? 16.930 -0.646 -3.871 1.00 87.62 89 THR A C 1
ATOM 716 O O . THR A 1 89 ? 17.935 -1.309 -3.609 1.00 87.62 89 THR A O 1
ATOM 719 N N . ALA A 1 90 ? 15.966 -1.113 -4.666 1.00 88.50 90 ALA A N 1
ATOM 720 C CA . ALA A 1 90 ? 16.025 -2.410 -5.335 1.00 88.50 90 ALA A CA 1
ATOM 721 C C . ALA A 1 90 ? 15.016 -2.488 -6.483 1.00 88.50 90 ALA A C 1
ATOM 723 O O . ALA A 1 90 ? 13.925 -1.937 -6.373 1.00 88.50 90 ALA A O 1
ATOM 724 N N . THR A 1 91 ? 15.337 -3.277 -7.507 1.00 89.56 91 THR A N 1
ATOM 725 C CA . THR A 1 91 ? 14.421 -3.603 -8.606 1.00 89.56 91 THR A CA 1
ATOM 726 C C . THR A 1 91 ? 14.367 -5.116 -8.785 1.00 89.56 91 THR A C 1
ATOM 728 O O . THR A 1 91 ? 15.399 -5.786 -8.847 1.00 89.56 91 THR A O 1
ATOM 731 N N . LEU A 1 92 ? 13.156 -5.667 -8.833 1.00 90.62 92 LEU A N 1
ATOM 732 C CA . LEU A 1 92 ? 12.886 -7.060 -9.177 1.00 90.62 92 LEU A CA 1
ATOM 733 C C . LEU A 1 92 ? 12.298 -7.106 -10.584 1.00 90.62 92 LEU A C 1
ATOM 735 O O . LEU A 1 92 ? 11.236 -6.538 -10.797 1.00 90.62 92 LEU A O 1
ATOM 739 N N . HIS A 1 93 ? 12.943 -7.833 -11.493 1.00 90.88 93 HIS A N 1
ATOM 740 C CA . HIS A 1 93 ? 12.470 -8.055 -12.858 1.00 90.88 93 HIS A CA 1
ATOM 741 C C . HIS A 1 93 ? 12.079 -9.523 -13.054 1.00 90.88 93 HIS A C 1
ATOM 743 O O . HIS A 1 93 ? 12.826 -10.430 -12.675 1.00 90.88 93 HIS A O 1
ATOM 749 N N . VAL A 1 94 ? 10.916 -9.763 -13.658 1.00 91.44 94 VAL A N 1
ATOM 750 C CA . VAL A 1 94 ? 10.386 -11.098 -13.946 1.00 91.44 94 VAL A CA 1
ATOM 751 C C . VAL A 1 94 ? 9.870 -11.146 -15.381 1.00 91.44 94 VAL A C 1
ATOM 753 O O . VAL A 1 94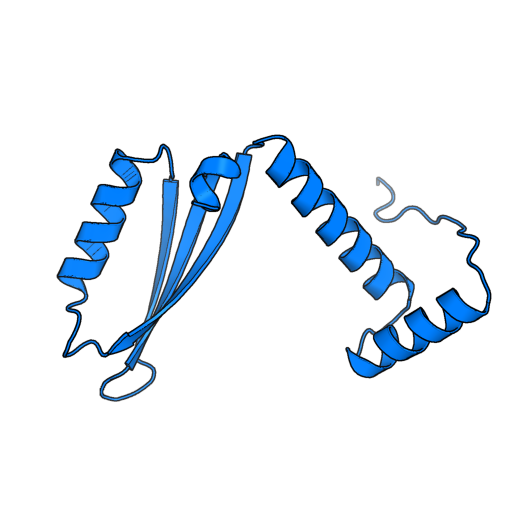 ? 8.967 -10.393 -15.733 1.00 91.44 94 VAL A O 1
ATOM 756 N N . HIS A 1 95 ? 10.376 -12.086 -16.181 1.00 91.75 95 HIS A N 1
ATOM 757 C CA . HIS A 1 95 ? 9.761 -12.434 -17.463 1.00 91.75 95 HIS A CA 1
ATOM 758 C C . HIS A 1 95 ? 8.468 -13.211 -17.202 1.00 91.75 95 HIS A C 1
ATOM 760 O O . HIS A 1 95 ? 8.505 -14.321 -16.661 1.00 91.75 95 HIS A O 1
ATOM 766 N N . VAL A 1 96 ? 7.330 -12.604 -17.532 1.00 91.25 96 VAL A N 1
ATOM 767 C CA . VAL A 1 96 ? 6.000 -13.192 -17.322 1.00 91.25 96 VAL A CA 1
ATOM 768 C C . VAL A 1 96 ? 5.663 -14.140 -18.468 1.00 91.25 96 VAL A C 1
ATOM 770 O O . VAL A 1 96 ? 5.182 -15.250 -18.231 1.00 91.25 96 VAL A O 1
ATOM 773 N N . ASP A 1 97 ? 5.959 -13.721 -19.696 1.00 90.38 97 ASP A N 1
ATOM 774 C CA . ASP A 1 97 ? 5.816 -14.516 -20.911 1.00 90.38 97 ASP A CA 1
ATOM 775 C C . ASP A 1 97 ? 6.827 -14.069 -21.985 1.00 90.38 97 ASP A C 1
ATOM 777 O O . ASP A 1 97 ? 7.876 -13.520 -21.648 1.00 90.38 97 ASP A O 1
ATOM 781 N N . HIS A 1 98 ? 6.567 -14.401 -23.256 1.00 89.38 98 HIS A N 1
ATOM 782 C CA . HIS A 1 98 ? 7.486 -14.116 -24.359 1.00 89.38 98 HIS A CA 1
ATOM 783 C C . HIS A 1 98 ? 7.680 -12.621 -24.594 1.00 89.38 98 HIS A C 1
ATOM 785 O O . HIS A 1 98 ? 8.765 -12.253 -25.010 1.00 89.38 98 HIS A O 1
ATOM 791 N N . ASP A 1 99 ? 6.676 -11.792 -24.323 1.00 88.88 99 ASP A N 1
ATOM 792 C CA . ASP A 1 99 ? 6.713 -10.369 -24.662 1.00 88.88 99 ASP A CA 1
ATOM 793 C C . ASP A 1 99 ? 6.732 -9.520 -23.381 1.00 88.88 99 ASP A C 1
ATOM 795 O O . ASP A 1 99 ? 7.372 -8.476 -23.314 1.00 88.88 99 ASP A O 1
ATOM 799 N N . ASN A 1 100 ? 6.120 -9.998 -22.294 1.00 85.69 100 ASN A N 1
ATOM 800 C CA . ASN A 1 100 ? 5.870 -9.187 -21.107 1.00 85.69 100 ASN A CA 1
ATOM 801 C C . ASN A 1 100 ? 6.886 -9.393 -19.981 1.00 85.69 100 ASN A C 1
ATOM 803 O O . ASN A 1 100 ? 7.149 -10.513 -19.521 1.00 85.69 100 ASN A O 1
ATOM 807 N N . CYS A 1 101 ? 7.340 -8.272 -19.432 1.00 90.00 101 CYS A N 1
ATOM 808 C CA . CYS A 1 101 ? 8.149 -8.192 -18.229 1.00 90.00 101 CYS A CA 1
ATOM 809 C C . CYS A 1 101 ? 7.402 -7.443 -17.123 1.00 90.00 101 CYS A C 1
ATOM 811 O O . CYS A 1 101 ? 6.801 -6.393 -17.349 1.00 90.00 101 CYS A O 1
ATOM 813 N N . LEU A 1 102 ? 7.457 -7.987 -15.908 1.00 90.69 102 LEU A N 1
ATOM 814 C CA . LEU A 1 102 ? 6.997 -7.332 -14.691 1.00 90.69 102 LEU A CA 1
ATOM 815 C C . LEU A 1 102 ? 8.210 -6.820 -13.922 1.00 90.69 102 LEU A C 1
ATOM 817 O O . LEU A 1 102 ? 9.075 -7.608 -13.533 1.00 90.69 102 LEU A O 1
ATOM 821 N N . GLU A 1 103 ? 8.225 -5.527 -13.630 1.00 91.38 103 GLU A N 1
ATOM 822 C CA . GLU A 1 103 ? 9.183 -4.923 -12.717 1.00 91.38 103 GLU A CA 1
ATOM 823 C C . GLU A 1 103 ? 8.514 -4.390 -11.458 1.00 91.38 103 GLU A C 1
ATOM 825 O O . GLU A 1 103 ? 7.482 -3.724 -11.511 1.00 91.38 103 GLU A O 1
ATOM 830 N N . VAL A 1 104 ? 9.127 -4.676 -10.311 1.00 91.94 104 VAL A N 1
ATOM 831 C CA . VAL A 1 104 ? 8.778 -4.089 -9.018 1.00 91.94 104 VAL A CA 1
ATOM 832 C C . VAL A 1 104 ? 9.985 -3.309 -8.523 1.00 91.94 104 VAL A C 1
ATOM 834 O O . VAL A 1 104 ? 10.999 -3.896 -8.143 1.00 91.94 104 VAL A O 1
ATOM 837 N N . ILE A 1 105 ? 9.864 -1.989 -8.525 1.00 90.94 105 ILE A N 1
ATOM 838 C CA . ILE A 1 105 ? 10.903 -1.045 -8.127 1.00 90.94 105 ILE A CA 1
ATOM 839 C C . ILE A 1 105 ? 10.579 -0.551 -6.719 1.00 90.94 105 ILE A C 1
ATOM 841 O O . ILE A 1 105 ? 9.502 -0.008 -6.477 1.00 90.94 105 ILE A O 1
ATOM 845 N N . ILE A 1 106 ? 11.498 -0.741 -5.780 1.00 92.00 106 ILE A N 1
ATOM 846 C CA . ILE A 1 106 ? 11.384 -0.272 -4.400 1.00 92.00 106 ILE A CA 1
ATOM 847 C C . ILE A 1 106 ? 11.990 1.124 -4.303 1.00 92.00 106 ILE A C 1
ATOM 849 O O . ILE A 1 106 ? 13.183 1.304 -4.547 1.00 92.00 106 ILE A O 1
ATOM 853 N N . LEU A 1 107 ? 11.163 2.090 -3.913 1.00 90.44 107 LEU A N 1
ATOM 854 C CA . LEU A 1 107 ? 11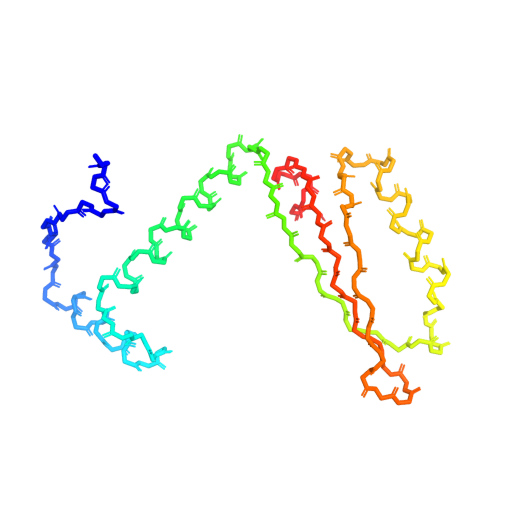.494 3.510 -3.846 1.00 90.44 107 LEU A CA 1
ATOM 855 C C . LEU A 1 107 ? 11.493 3.977 -2.392 1.00 90.44 107 LEU A C 1
ATOM 857 O O . LEU A 1 107 ? 10.630 3.575 -1.608 1.00 90.44 107 LEU A O 1
ATOM 861 N N . ARG A 1 108 ? 12.416 4.863 -2.033 1.00 88.81 108 ARG A N 1
ATOM 862 C CA . ARG A 1 108 ? 12.439 5.560 -0.748 1.00 88.81 108 ARG A CA 1
ATOM 863 C C . ARG A 1 108 ? 12.616 7.048 -0.990 1.00 88.81 108 ARG A C 1
ATOM 865 O O . ARG A 1 108 ? 13.513 7.445 -1.714 1.00 88.81 108 ARG A O 1
ATOM 872 N N . GLY A 1 109 ? 11.794 7.874 -0.363 1.00 88.44 109 GLY A N 1
ATOM 873 C CA . GLY A 1 109 ? 11.853 9.312 -0.588 1.00 88.44 109 GLY A CA 1
ATOM 874 C C . GLY A 1 109 ? 10.829 10.071 0.234 1.00 88.44 109 GLY A C 1
ATOM 875 O O . GLY A 1 109 ? 10.102 9.491 1.046 1.00 88.44 109 GLY A O 1
ATOM 876 N N . ARG A 1 110 ? 10.791 11.384 0.025 1.00 87.00 110 ARG A N 1
ATOM 877 C CA . ARG A 1 110 ? 9.731 12.256 0.537 1.00 87.00 110 ARG A CA 1
ATOM 878 C C . ARG A 1 110 ? 8.416 11.913 -0.150 1.00 87.00 110 ARG A C 1
ATOM 880 O O . ARG A 1 110 ? 8.397 11.651 -1.348 1.00 87.00 110 ARG A O 1
ATOM 887 N N . ALA A 1 111 ? 7.328 11.869 0.607 1.00 83.25 111 ALA A N 1
ATOM 888 C CA . ALA A 1 111 ? 6.063 11.388 0.075 1.00 83.25 111 ALA A CA 1
ATOM 889 C C . ALA A 1 111 ? 5.510 12.217 -1.093 1.00 83.25 111 ALA A C 1
ATOM 891 O O . ALA A 1 111 ? 4.907 11.625 -1.978 1.00 83.25 111 ALA A O 1
ATOM 892 N N . GLY A 1 112 ? 5.734 13.534 -1.115 1.00 81.31 112 GLY A N 1
ATOM 893 C CA . GLY A 1 112 ? 5.371 14.379 -2.252 1.00 81.31 112 GLY A CA 1
ATOM 894 C C . GLY A 1 112 ? 6.125 13.984 -3.519 1.00 81.31 112 GLY A C 1
ATOM 895 O O . GLY A 1 112 ? 5.498 13.766 -4.543 1.00 81.31 112 GLY A O 1
ATOM 896 N N . ALA A 1 113 ? 7.441 13.777 -3.415 1.00 80.06 113 ALA A N 1
ATOM 897 C CA . ALA A 1 113 ? 8.270 13.354 -4.546 1.00 80.06 113 ALA A CA 1
ATOM 898 C C . ALA A 1 113 ? 7.909 11.950 -5.069 1.00 80.06 113 ALA A C 1
ATOM 900 O O . ALA A 1 113 ? 8.057 11.677 -6.249 1.00 80.06 113 ALA A O 1
ATOM 901 N N . LEU A 1 114 ? 7.431 11.036 -4.212 1.00 79.38 114 LEU A N 1
ATOM 902 C CA . LEU A 1 114 ? 7.021 9.693 -4.659 1.00 79.38 114 LEU A CA 1
ATOM 903 C C . LEU A 1 114 ? 5.625 9.630 -5.302 1.00 79.38 114 LEU A C 1
ATOM 905 O O . LEU A 1 114 ? 5.304 8.598 -5.894 1.00 79.38 114 LEU A O 1
ATOM 909 N N . ASP A 1 115 ? 4.776 10.640 -5.099 1.00 72.62 115 ASP A N 1
ATOM 910 C CA . ASP A 1 115 ? 3.393 10.659 -5.597 1.00 72.62 115 ASP A CA 1
ATOM 911 C C . ASP A 1 115 ? 3.241 11.455 -6.921 1.00 72.62 115 ASP A C 1
ATOM 913 O O . ASP A 1 115 ? 2.178 11.349 -7.541 1.00 72.62 115 ASP A O 1
ATOM 917 N N . ASP A 1 116 ? 4.266 12.211 -7.346 1.00 60.69 116 ASP A N 1
ATOM 918 C CA . ASP A 1 116 ? 4.330 12.959 -8.622 1.00 60.69 116 ASP A CA 1
ATOM 919 C C . ASP A 1 116 ? 4.726 12.065 -9.822 1.00 60.69 116 ASP A C 1
ATOM 921 O O . ASP A 1 116 ? 4.165 12.289 -10.926 1.00 60.69 116 ASP A O 1
#

Nearest PDB structures (foldseek):
  2cad-assembly1_B-2  TM=8.368E-01  e=3.876E-08  Helicobacter pylori 26695
  2wvb-assembly1_B  TM=8.155E-01  e=6.449E-08  Helicobacter pylori 26695
  2wve-assembly1_B  TM=6.829E-01  e=2.646E-08  Helicobacter pylori 26695
  2wvd-assembly2_B  TM=6.175E-01  e=1.591E-08  Helicobacter pylori 26695
  2wvd-assembly2_A  TM=4.840E-01  e=6.124E-09  Helicobacter pylori 26695

Secondary structure (DSSP, 8-state):
---S---------HHHHHHHHHHHHHHT-S-HHHHHHHHHHHHHHHHHHHTT-EEEEEEEEEEETTTS-HHHHHHHHHHHHHHSS-EEEEEEEEE-SSSEEEEEEEEEEEHHHHH-

Sequence (116 aa):
MAEKVTRIGVSLEPELLEAFDRQVDRVGYKSRSEALRDLVRDSLVVERRKADEEVIGSLTVLYDHDEVKGEDFTHLQHEAQHAEDIDITATLHVHVDHDNCLEVIILRGRAGALDD

Foldseek 3Di:
DDDPDDDDDDDDDPVVVVVLVVVCVVVVPPDSVRVVVVVVVVVVVVVQLVVQHKDKDKDKDKFFCVVPPVVNVVVVVVVLVVPQVKDFPDKDWDDPDDGIIIIITMIIGGSVSVVD

Radius of gyration: 19.93 Å; Cα contacts (8 Å, |Δi|>4): 122; chains: 1; bounding box: 45×30×55 Å

pLDDT: mean 84.78, std 10.81, range [42.09, 98.19]

Solvent-accessible surface area (backbone atoms only — not comparable to full-atom values): 6882 Å² total; per-residue (Å²): 133,82,80,94,73,87,89,81,88,85,88,71,57,67,73,57,49,52,54,48,50,55,48,37,60,74,76,62,53,95,40,70,70,55,49,51,50,50,52,50,48,53,53,48,52,54,51,38,39,77,66,49,35,81,43,77,52,71,52,74,48,77,45,48,46,86,82,47,47,68,68,60,54,52,48,51,53,54,51,47,40,73,72,55,72,32,44,75,76,48,74,48,78,42,78,75,55,98,51,36,33,38,36,43,35,32,36,36,27,38,29,56,63,75,72,111